Protein AF-A0A9D5J2K8-F1 (afdb_monomer)

Sequence (85 aa):
MLEQSGYRIMKLKGVPAPFPKALGPGFAGKLLLSINRFLILIWKRMFAYQIYIEASFVPPTDWLLRSAREVSSARISNLSGEDAR

pLDDT: mean 85.51, std 8.23, range [48.28, 93.88]

Structure (mmCIF, N/CA/C/O backbone):
data_AF-A0A9D5J2K8-F1
#
_entry.id   AF-A0A9D5J2K8-F1
#
loop_
_atom_site.group_PDB
_atom_site.id
_atom_site.type_symbol
_atom_site.label_atom_id
_atom_site.label_alt_id
_atom_site.label_comp_id
_atom_site.label_asym_id
_atom_site.label_entity_id
_atom_site.label_seq_id
_atom_site.pdbx_PDB_ins_code
_atom_site.Cartn_x
_atom_site.Cartn_y
_atom_site.Cartn_z
_atom_site.occupancy
_atom_site.B_iso_or_equiv
_atom_site.auth_seq_id
_atom_site.auth_comp_id
_atom_site.auth_asym_id
_atom_site.auth_atom_id
_atom_site.pdbx_PDB_model_num
ATOM 1 N N . MET A 1 1 ? 4.891 8.019 -13.966 1.00 72.81 1 MET A N 1
ATOM 2 C CA . MET A 1 1 ? 6.181 7.894 -13.257 1.00 72.81 1 MET A CA 1
ATOM 3 C C . MET A 1 1 ? 6.639 6.443 -13.191 1.00 72.81 1 MET A C 1
ATOM 5 O O . MET A 1 1 ? 7.401 6.084 -14.066 1.00 72.81 1 MET A O 1
ATOM 9 N N . LEU A 1 2 ? 6.136 5.577 -12.295 1.00 79.75 2 LEU A N 1
ATOM 10 C CA . LEU A 1 2 ? 6.620 4.179 -12.193 1.00 79.75 2 LEU A CA 1
ATOM 11 C C . LEU A 1 2 ? 6.551 3.386 -13.512 1.00 79.75 2 LEU A C 1
ATOM 13 O O . LEU A 1 2 ? 7.553 2.818 -13.932 1.00 79.75 2 LEU A O 1
ATOM 17 N N . GLU A 1 3 ? 5.414 3.414 -14.210 1.00 80.12 3 GLU A N 1
ATOM 18 C CA . GLU A 1 3 ? 5.285 2.743 -15.518 1.00 80.12 3 GLU A CA 1
ATOM 19 C C . GLU A 1 3 ? 6.223 3.309 -16.586 1.00 80.12 3 GLU A C 1
ATOM 21 O O . GLU A 1 3 ? 6.761 2.566 -17.400 1.00 80.12 3 GLU A O 1
ATOM 26 N N . GLN A 1 4 ? 6.497 4.614 -16.537 1.00 80.12 4 GLN A N 1
ATOM 27 C CA . GLN A 1 4 ? 7.427 5.274 -17.460 1.00 80.12 4 GLN A CA 1
ATOM 28 C C . GLN A 1 4 ? 8.891 4.934 -17.149 1.00 80.12 4 GLN A C 1
ATOM 30 O O . GLN A 1 4 ? 9.742 5.034 -18.023 1.00 80.12 4 GLN A O 1
ATOM 35 N N . SER A 1 5 ? 9.180 4.506 -15.920 1.00 80.06 5 SER A N 1
ATOM 36 C CA . SER A 1 5 ? 10.496 4.034 -15.486 1.00 80.06 5 SER A CA 1
ATOM 37 C C . SER A 1 5 ? 10.706 2.533 -15.733 1.00 80.06 5 SER A C 1
ATOM 39 O O . SER A 1 5 ? 11.662 1.965 -15.214 1.00 80.06 5 SER A O 1
ATOM 41 N N . GLY A 1 6 ? 9.821 1.874 -16.491 1.00 80.19 6 GLY A N 1
ATOM 42 C CA . GLY A 1 6 ? 9.934 0.444 -16.799 1.00 80.19 6 GLY A CA 1
ATOM 43 C C . GLY A 1 6 ? 9.424 -0.474 -15.687 1.00 80.19 6 GLY A C 1
ATOM 44 O O . GLY A 1 6 ? 9.795 -1.642 -15.633 1.00 80.19 6 GLY A O 1
ATOM 45 N N . TYR A 1 7 ? 8.575 0.020 -14.782 1.00 85.69 7 TYR A N 1
ATOM 46 C CA . TYR A 1 7 ? 7.927 -0.824 -13.781 1.00 85.69 7 TYR A CA 1
ATOM 47 C C . TYR A 1 7 ? 6.514 -1.194 -14.209 1.00 85.69 7 TYR A C 1
ATOM 49 O O . TYR A 1 7 ? 5.688 -0.334 -14.493 1.00 85.69 7 TYR A O 1
ATOM 57 N N . ARG A 1 8 ? 6.179 -2.478 -14.162 1.00 87.88 8 ARG A N 1
ATOM 58 C CA . ARG A 1 8 ? 4.794 -2.927 -14.278 1.00 87.88 8 ARG A CA 1
ATOM 59 C C . ARG A 1 8 ? 4.124 -2.846 -12.910 1.00 87.88 8 ARG A C 1
ATOM 61 O O . ARG A 1 8 ? 4.564 -3.508 -11.968 1.00 87.88 8 ARG A O 1
ATOM 68 N N . ILE A 1 9 ? 3.054 -2.059 -12.795 1.00 89.31 9 ILE A N 1
ATOM 69 C CA . ILE A 1 9 ? 2.252 -1.995 -11.568 1.00 89.31 9 ILE A CA 1
ATOM 70 C C . ILE A 1 9 ? 1.428 -3.280 -11.463 1.00 89.31 9 ILE A C 1
ATOM 72 O O . ILE A 1 9 ? 0.584 -3.561 -12.308 1.00 89.31 9 ILE A O 1
ATOM 76 N N . MET A 1 10 ? 1.669 -4.058 -10.412 1.00 89.62 10 MET A N 1
ATOM 77 C CA . MET A 1 10 ? 0.977 -5.321 -10.158 1.00 89.62 10 MET A CA 1
ATOM 78 C C . MET A 1 10 ? -0.249 -5.105 -9.275 1.00 89.62 10 MET A C 1
ATOM 80 O O . MET A 1 10 ? -1.3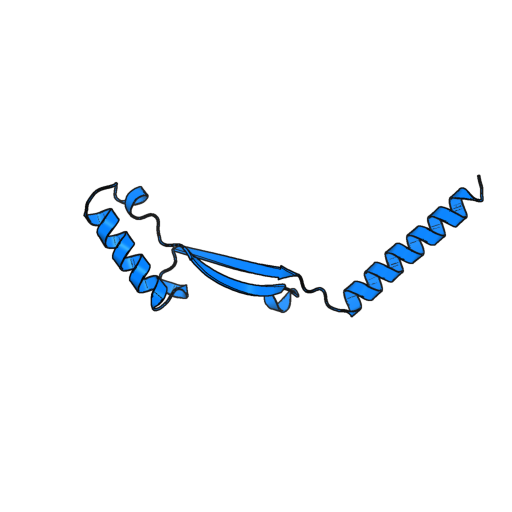21 -5.640 -9.552 1.00 89.62 10 MET A O 1
ATOM 84 N N . LYS A 1 11 ? -0.111 -4.315 -8.201 1.00 88.69 11 LYS A N 1
ATOM 85 C CA . LYS A 1 11 ? -1.213 -4.000 -7.283 1.00 88.69 11 LYS A CA 1
ATOM 86 C C . LYS A 1 11 ? -1.087 -2.597 -6.714 1.00 88.69 11 LYS A C 1
ATOM 88 O O . LYS A 1 11 ? 0.006 -2.103 -6.460 1.00 88.69 11 LYS A O 1
ATOM 93 N N . LEU A 1 12 ? -2.238 -1.993 -6.431 1.00 89.88 12 LEU A N 1
ATOM 94 C CA . LEU A 1 12 ? -2.328 -0.705 -5.754 1.00 89.88 12 LEU A CA 1
ATOM 95 C C . LEU A 1 12 ? -3.351 -0.788 -4.621 1.00 89.88 12 LE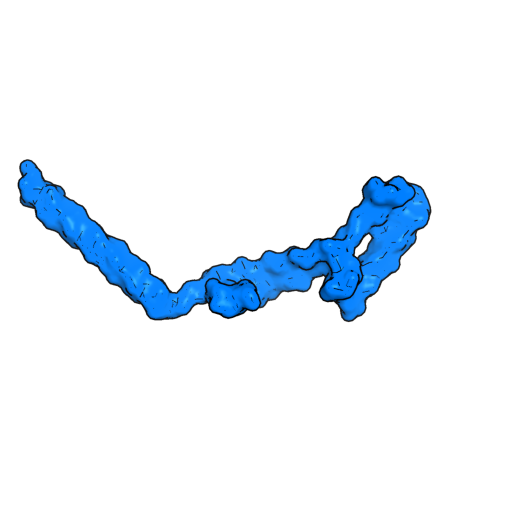U A C 1
ATOM 97 O O . LEU A 1 12 ? -4.551 -0.949 -4.876 1.00 89.88 12 LEU A O 1
ATOM 101 N N . LYS A 1 13 ? -2.872 -0.668 -3.380 1.00 89.88 13 LYS A N 1
ATOM 102 C CA . LYS A 1 13 ? -3.660 -0.750 -2.143 1.00 89.88 13 LYS A CA 1
ATOM 103 C C . LYS A 1 13 ? -3.650 0.592 -1.413 1.00 89.88 13 LYS A C 1
ATOM 105 O O . LYS A 1 13 ? -2.608 1.223 -1.285 1.00 89.88 13 LYS A O 1
ATOM 110 N N . GLY A 1 14 ? -4.810 1.014 -0.918 1.00 89.19 14 GLY A N 1
ATOM 111 C CA . GLY A 1 14 ? -4.916 2.156 -0.009 1.00 89.19 14 GLY A CA 1
ATOM 112 C C . GLY A 1 14 ? -4.779 1.697 1.440 1.00 89.19 14 GLY A C 1
ATOM 113 O O . GLY A 1 14 ? -5.466 0.764 1.852 1.00 89.19 14 GLY A O 1
ATOM 114 N N . VAL A 1 15 ? -3.902 2.337 2.206 1.00 90.19 15 VAL A N 1
ATOM 115 C CA . VAL A 1 15 ? -3.740 2.115 3.645 1.00 90.19 15 VAL A CA 1
ATOM 116 C C . VAL A 1 15 ? -4.583 3.159 4.391 1.00 90.19 15 VAL A C 1
ATOM 118 O O . VAL A 1 15 ? -4.485 4.353 4.080 1.00 90.19 15 VAL A O 1
ATOM 121 N N . PRO A 1 16 ? -5.437 2.740 5.345 1.00 90.69 16 PRO A N 1
ATOM 122 C CA . PRO A 1 16 ? -6.295 3.657 6.081 1.00 90.69 16 PRO A CA 1
ATOM 123 C C . PRO A 1 16 ? -5.505 4.557 7.028 1.00 90.69 16 PRO A C 1
ATOM 125 O O . PRO A 1 16 ? -4.423 4.202 7.497 1.00 90.69 16 PRO A O 1
ATOM 128 N N . ALA A 1 17 ? -6.078 5.718 7.340 1.00 88.81 17 ALA A N 1
ATOM 129 C CA . ALA A 1 17 ? -5.493 6.635 8.310 1.00 88.81 17 ALA A CA 1
ATOM 130 C C . ALA A 1 17 ? -5.486 6.017 9.722 1.00 88.81 17 ALA A C 1
ATOM 132 O O . ALA A 1 17 ? -6.456 5.359 10.118 1.00 88.81 17 ALA A O 1
ATOM 133 N N . PRO A 1 18 ? -4.431 6.246 10.526 1.00 86.75 18 PRO A N 1
ATOM 134 C CA . PRO A 1 18 ? -4.311 5.693 11.871 1.00 86.75 18 PRO A CA 1
ATOM 135 C C . PRO A 1 18 ? -5.150 6.487 12.895 1.00 86.75 18 PRO A C 1
ATOM 137 O O . PRO A 1 18 ? -4.627 6.973 13.897 1.00 86.75 18 PRO A O 1
ATOM 140 N N . PHE A 1 19 ? -6.465 6.608 12.672 1.00 87.00 19 PHE A N 1
ATOM 141 C CA . PHE A 1 19 ? -7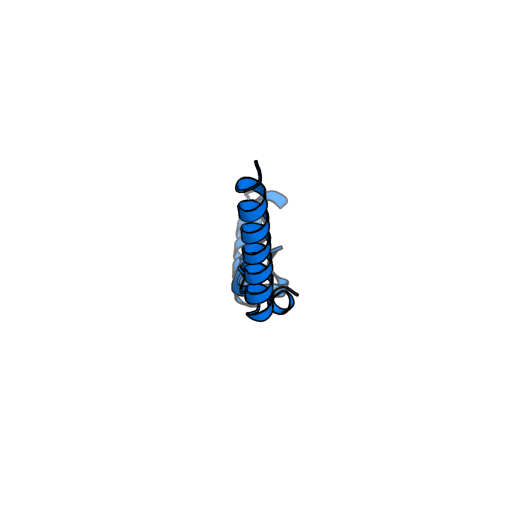.375 7.373 13.538 1.00 87.00 19 PHE A CA 1
ATOM 142 C C . PHE A 1 19 ? -7.316 6.978 15.020 1.00 87.00 19 PHE A C 1
ATOM 144 O O . PHE A 1 19 ? -7.242 7.886 15.843 1.00 87.00 19 PHE A O 1
ATOM 151 N N . PRO A 1 20 ? -7.258 5.684 15.408 1.00 85.94 20 PRO A N 1
ATOM 152 C CA . PRO A 1 20 ? -7.145 5.318 16.821 1.00 85.94 20 PRO A CA 1
ATOM 153 C C . PRO A 1 20 ? -5.836 5.774 17.478 1.00 85.94 20 PRO A C 1
ATOM 155 O O . PRO A 1 20 ? -5.775 5.904 18.695 1.00 85.94 20 PRO A O 1
ATOM 158 N N . LYS A 1 21 ? -4.781 6.016 16.688 1.00 83.62 21 LYS A N 1
ATOM 159 C CA . LYS A 1 21 ? -3.498 6.525 17.188 1.00 83.62 21 LYS A CA 1
ATOM 160 C C . LYS A 1 21 ? -3.524 8.044 17.373 1.00 83.62 21 LYS A C 1
ATOM 162 O O . LYS A 1 21 ? -2.897 8.540 18.296 1.00 83.62 21 LYS A O 1
ATOM 167 N N . ALA A 1 22 ? -4.245 8.762 16.511 1.00 85.62 22 ALA A N 1
ATOM 168 C CA . ALA A 1 22 ? -4.349 10.220 16.564 1.00 85.62 22 ALA A CA 1
ATOM 169 C C . ALA A 1 22 ? -5.434 10.721 17.537 1.00 85.62 22 ALA A C 1
ATOM 171 O O . ALA A 1 22 ? -5.241 11.733 18.198 1.00 85.62 22 ALA A O 1
ATOM 172 N N . LEU A 1 23 ? -6.566 10.015 17.629 1.00 84.25 23 LEU A N 1
ATOM 173 C CA . LEU A 1 23 ? -7.746 10.409 18.418 1.00 84.25 23 LEU A CA 1
ATOM 174 C C . LEU A 1 23 ? -7.942 9.556 19.685 1.00 84.25 23 LEU A C 1
ATOM 176 O O . LEU A 1 23 ? -8.883 9.778 20.444 1.00 84.25 23 LEU A O 1
ATOM 180 N N . GLY A 1 24 ? -7.077 8.563 19.905 1.00 82.88 24 GLY A N 1
ATOM 181 C CA . GLY A 1 24 ? -7.174 7.601 21.001 1.00 82.88 24 GLY A CA 1
ATOM 182 C C . GLY A 1 24 ? -8.018 6.354 20.672 1.00 82.88 24 GLY A C 1
ATOM 183 O O . GLY A 1 24 ? -8.760 6.319 19.685 1.00 82.88 24 GLY A O 1
ATOM 184 N N . PRO A 1 25 ? -7.936 5.296 21.503 1.00 81.75 25 PRO A N 1
ATOM 185 C CA . PRO A 1 25 ? -8.552 3.986 21.245 1.00 81.75 25 PRO A CA 1
ATOM 186 C C . PRO A 1 25 ? -10.082 3.946 21.438 1.00 81.75 25 PRO A C 1
ATOM 188 O O . PRO A 1 25 ? -10.686 2.869 21.385 1.00 81.75 25 PRO A O 1
ATOM 191 N N . GLY A 1 26 ? -10.709 5.100 21.681 1.00 90.19 26 GLY A N 1
ATOM 192 C CA . GLY A 1 26 ? -12.137 5.232 21.953 1.00 90.19 26 GLY A CA 1
ATOM 193 C C . GLY A 1 26 ? -13.041 4.916 20.756 1.00 90.19 26 GLY A C 1
ATOM 194 O O . GLY A 1 26 ? -12.593 4.639 19.638 1.00 90.19 26 GLY A O 1
ATOM 195 N N . PHE A 1 27 ? -14.353 4.985 20.995 1.00 89.62 27 PHE A N 1
ATOM 196 C CA . PHE A 1 27 ? -15.387 4.701 19.994 1.00 89.62 27 PHE A CA 1
ATOM 197 C C . PHE A 1 27 ? -15.232 5.553 18.725 1.00 89.62 27 PHE A C 1
ATOM 199 O O . PHE A 1 27 ? -15.276 5.017 17.618 1.00 89.62 27 PHE A O 1
ATOM 206 N N . ALA A 1 28 ? -14.950 6.850 18.879 1.00 88.31 28 ALA A N 1
ATOM 207 C CA . ALA A 1 28 ? -14.749 7.768 17.758 1.00 88.31 28 ALA A CA 1
ATOM 208 C C . ALA A 1 28 ? -13.597 7.330 16.833 1.00 88.31 28 ALA A C 1
ATOM 210 O O . ALA A 1 28 ? -13.769 7.288 15.616 1.00 88.31 28 ALA A O 1
ATOM 211 N N . GLY A 1 29 ? -12.452 6.916 17.390 1.00 88.50 29 GLY A N 1
ATOM 212 C CA . GLY A 1 29 ? -11.309 6.443 16.602 1.00 88.50 29 GLY A CA 1
ATOM 213 C C . GLY A 1 29 ? -11.625 5.179 15.795 1.00 88.50 29 GLY A C 1
ATOM 214 O O . GLY A 1 29 ? -11.226 5.065 14.634 1.00 88.50 29 GLY A O 1
ATOM 215 N N . LYS A 1 30 ? -12.393 4.246 16.373 1.00 88.62 30 LYS A N 1
ATOM 216 C CA . LYS A 1 30 ? -12.842 3.017 15.690 1.00 88.62 30 LYS A CA 1
ATOM 217 C C . LYS A 1 30 ? -13.898 3.297 14.614 1.00 88.62 30 LYS A C 1
ATOM 219 O O . LYS A 1 30 ? -13.851 2.677 13.547 1.00 88.62 30 LYS A O 1
ATOM 224 N N . LEU A 1 31 ? -14.811 4.237 14.866 1.00 92.38 31 LEU A N 1
ATOM 225 C CA . LEU A 1 31 ? -15.838 4.654 13.910 1.00 92.38 31 LEU A CA 1
ATOM 226 C C . LEU A 1 31 ? -15.208 5.339 12.693 1.00 92.38 31 LEU A C 1
ATOM 228 O O . LEU A 1 31 ? -15.437 4.904 11.566 1.00 92.38 31 LEU A O 1
ATOM 232 N N . LEU A 1 32 ? -14.346 6.338 12.911 1.00 91.06 32 LEU A N 1
ATOM 233 C CA . LEU A 1 32 ? -13.658 7.052 11.830 1.00 91.06 32 LEU A CA 1
ATOM 234 C C . LEU A 1 32 ? -12.772 6.120 11.005 1.00 91.06 32 LEU A C 1
ATOM 236 O O . LEU A 1 32 ? -12.740 6.224 9.782 1.00 91.06 32 LEU A O 1
ATOM 240 N N . LEU A 1 33 ? -12.106 5.161 11.650 1.00 92.12 33 LEU A N 1
ATOM 241 C CA . LEU A 1 33 ? -11.332 4.147 10.942 1.00 92.12 33 LEU A CA 1
ATOM 242 C C . LEU A 1 33 ? -12.210 3.260 10.043 1.00 92.12 33 LEU A C 1
ATOM 244 O O . LEU A 1 33 ? -11.793 2.893 8.945 1.00 92.12 33 LEU A O 1
ATOM 248 N N . SER A 1 34 ? -13.419 2.917 10.489 1.00 91.56 34 SER A N 1
ATOM 249 C CA . SER A 1 34 ? -14.359 2.102 9.710 1.00 91.56 34 SER A CA 1
ATOM 250 C C . SER A 1 34 ? -14.941 2.884 8.532 1.00 91.56 34 SER A C 1
ATOM 252 O O . SER A 1 34 ? -14.934 2.381 7.409 1.00 91.56 34 SER A O 1
ATOM 254 N N . ILE A 1 35 ? -15.336 4.142 8.759 1.00 93.19 35 ILE A N 1
ATOM 255 C CA . IL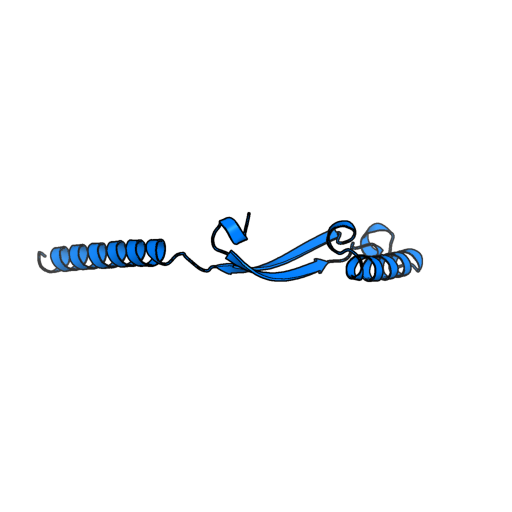E A 1 35 ? -15.778 5.063 7.703 1.00 93.19 35 ILE A CA 1
ATOM 256 C C . ILE A 1 35 ? -14.660 5.253 6.675 1.00 93.19 35 ILE A C 1
ATOM 258 O O . ILE A 1 35 ? -14.890 5.116 5.479 1.00 93.19 35 ILE A O 1
ATOM 262 N N . ASN A 1 36 ? -13.424 5.496 7.116 1.00 93.38 36 ASN A N 1
ATOM 263 C CA . ASN A 1 36 ? -12.302 5.682 6.204 1.00 93.38 36 ASN A CA 1
ATOM 264 C C . ASN A 1 36 ? -12.007 4.430 5.373 1.00 93.38 36 ASN A C 1
ATOM 266 O O . ASN A 1 36 ? -11.787 4.547 4.172 1.00 93.38 36 ASN A O 1
ATOM 270 N N . ARG A 1 37 ? -12.075 3.231 5.966 1.00 92.75 37 ARG A N 1
ATOM 271 C CA . ARG A 1 37 ? -11.957 1.979 5.203 1.00 92.75 37 ARG A CA 1
ATOM 272 C C . ARG A 1 37 ? -13.031 1.857 4.126 1.00 92.75 37 ARG A C 1
ATOM 274 O O . ARG A 1 37 ? -12.700 1.489 3.004 1.00 92.75 37 ARG A O 1
ATOM 281 N N . PHE A 1 38 ? -14.277 2.205 4.439 1.00 93.88 38 PHE A N 1
ATOM 282 C CA . PHE A 1 38 ? -15.363 2.212 3.460 1.00 93.88 38 PHE A CA 1
ATOM 283 C C . PHE A 1 38 ? -15.113 3.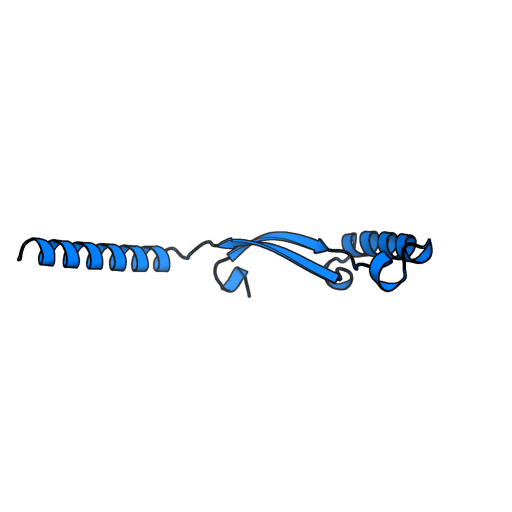227 2.333 1.00 93.88 38 PHE A C 1
ATOM 285 O O . PHE A 1 38 ? -15.190 2.886 1.156 1.00 93.88 38 PHE A O 1
ATOM 292 N N . LEU A 1 39 ? -14.707 4.449 2.677 1.00 92.12 39 LEU A N 1
ATOM 293 C CA . LEU A 1 39 ? -14.400 5.496 1.700 1.00 92.12 39 LEU A CA 1
ATOM 294 C C . LEU A 1 39 ? -13.191 5.152 0.814 1.00 92.12 39 LEU A C 1
ATOM 296 O O . LEU A 1 39 ? -13.165 5.518 -0.359 1.00 92.12 39 LEU A O 1
ATOM 300 N N . ILE A 1 40 ? -12.209 4.406 1.330 1.00 92.00 40 ILE A N 1
ATOM 301 C CA . ILE A 1 40 ? -11.074 3.899 0.542 1.00 92.00 40 ILE A CA 1
ATOM 302 C C . ILE A 1 40 ? -11.529 2.895 -0.521 1.00 92.00 40 ILE A C 1
ATOM 304 O O . ILE A 1 40 ? -10.954 2.880 -1.609 1.00 92.00 40 ILE A O 1
ATOM 308 N N . LEU A 1 41 ? -12.558 2.086 -0.251 1.00 88.88 41 LEU A N 1
ATOM 309 C CA . LEU A 1 41 ? -13.113 1.173 -1.256 1.00 88.88 41 LEU A CA 1
ATOM 310 C C . LEU A 1 41 ? -13.761 1.942 -2.413 1.00 88.88 41 LEU A C 1
ATOM 312 O O . LEU A 1 41 ? -13.602 1.543 -3.563 1.00 88.88 41 LEU A O 1
ATOM 316 N N . ILE A 1 42 ? -14.425 3.064 -2.117 1.00 91.50 42 ILE A N 1
ATOM 317 C CA . ILE A 1 42 ? -15.056 3.926 -3.126 1.00 91.50 42 ILE A CA 1
ATOM 318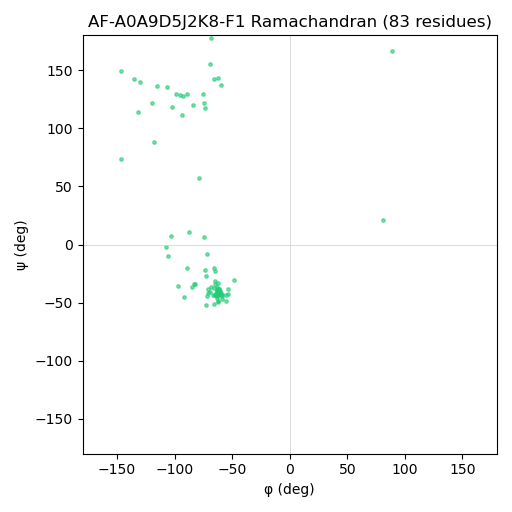 C C . ILE A 1 42 ? -13.991 4.698 -3.911 1.00 91.50 42 ILE A C 1
ATOM 320 O O . ILE A 1 42 ? -13.970 4.672 -5.139 1.00 91.50 42 ILE A O 1
ATOM 324 N N . TRP A 1 43 ? -13.088 5.388 -3.208 1.00 90.75 43 TRP A N 1
ATOM 325 C CA . TRP A 1 43 ? -12.102 6.258 -3.839 1.00 90.75 43 TRP A CA 1
ATOM 326 C C . TRP A 1 43 ? -10.773 6.296 -3.082 1.0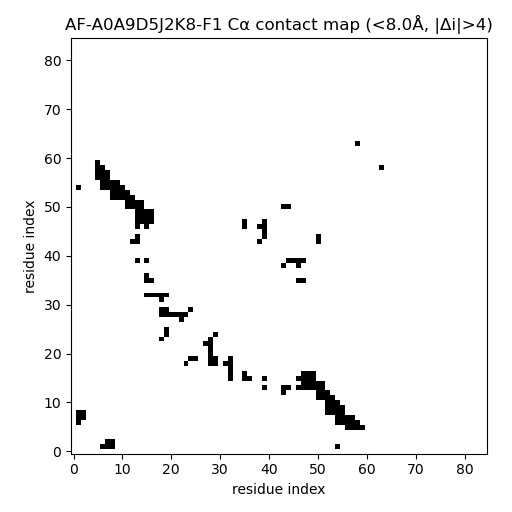0 90.75 43 TRP A C 1
ATOM 328 O O . TRP A 1 43 ? -10.371 7.293 -2.476 1.00 90.75 43 TRP A O 1
ATOM 338 N N . LYS A 1 44 ? -10.024 5.198 -3.198 1.00 88.94 44 LYS A N 1
ATOM 339 C CA . LYS A 1 44 ? -8.692 5.020 -2.596 1.00 88.94 44 LYS A CA 1
ATOM 340 C C . LYS A 1 44 ? -7.712 6.172 -2.825 1.00 88.94 44 LYS A C 1
ATOM 342 O O . LYS A 1 44 ? -6.865 6.401 -1.978 1.00 88.94 44 LYS A O 1
ATOM 347 N N . ARG A 1 45 ? -7.805 6.900 -3.943 1.00 88.19 45 ARG A N 1
ATOM 348 C CA . ARG A 1 45 ? -6.877 8.002 -4.259 1.00 88.19 45 ARG A CA 1
ATOM 349 C C . ARG A 1 45 ? -7.096 9.249 -3.399 1.00 88.19 45 ARG A C 1
ATOM 351 O O . ARG A 1 45 ? -6.144 9.989 -3.209 1.00 88.19 45 ARG A O 1
ATOM 358 N N . MET A 1 46 ? -8.314 9.465 -2.902 1.00 89.38 46 MET A N 1
ATOM 359 C CA . MET A 1 46 ? -8.653 10.622 -2.066 1.00 89.38 46 MET A CA 1
ATOM 360 C C . MET A 1 46 ? -8.623 10.297 -0.575 1.00 89.38 46 MET A C 1
ATOM 362 O O . MET A 1 46 ? -8.236 11.138 0.227 1.00 89.38 46 MET A O 1
ATOM 366 N N . PHE A 1 47 ? -9.036 9.083 -0.196 1.00 90.56 47 PHE A N 1
ATOM 367 C CA . PHE A 1 47 ? -9.255 8.734 1.211 1.00 90.56 47 PHE A CA 1
ATOM 368 C C . PHE A 1 47 ? -8.187 7.825 1.820 1.00 90.56 47 PHE A C 1
ATOM 370 O O . PHE A 1 47 ? -8.199 7.621 3.035 1.00 90.56 47 PHE A O 1
ATOM 377 N N . ALA A 1 48 ? -7.273 7.264 1.022 1.00 90.75 48 ALA A N 1
ATOM 378 C CA . ALA A 1 48 ? -6.147 6.532 1.586 1.00 90.75 48 ALA A CA 1
ATOM 379 C C . ALA A 1 48 ? -5.127 7.518 2.145 1.00 90.75 48 ALA A C 1
ATOM 381 O O . ALA A 1 48 ? -4.694 8.438 1.457 1.00 90.75 48 ALA A O 1
ATOM 382 N N . TYR A 1 49 ? -4.713 7.287 3.385 1.00 91.62 49 TYR A N 1
ATOM 383 C CA . TYR A 1 49 ? -3.647 8.065 4.005 1.00 91.62 49 TYR A CA 1
ATOM 384 C C . TYR A 1 49 ? -2.295 7.785 3.341 1.00 91.62 49 TYR A C 1
ATOM 386 O O . TYR A 1 49 ? -1.477 8.682 3.167 1.00 91.62 49 TYR A O 1
ATOM 394 N N . GLN A 1 50 ? -2.075 6.531 2.941 1.00 91.31 50 GLN A N 1
ATOM 395 C CA . GLN A 1 50 ? -0.903 6.105 2.185 1.00 91.31 50 GLN A CA 1
ATOM 396 C C . GLN A 1 50 ? -1.333 5.179 1.051 1.00 91.31 50 GLN A C 1
ATOM 398 O O . GLN A 1 50 ? -2.224 4.344 1.215 1.00 91.31 50 GLN A O 1
ATOM 403 N N . ILE A 1 51 ? -0.679 5.303 -0.101 1.00 91.38 51 ILE A N 1
ATOM 404 C CA . ILE A 1 51 ? -0.864 4.387 -1.224 1.00 91.38 51 ILE A CA 1
ATOM 405 C C . ILE A 1 51 ? 0.324 3.432 -1.250 1.00 91.38 51 ILE A C 1
ATOM 407 O O . ILE A 1 51 ? 1.463 3.847 -1.433 1.00 91.38 51 ILE A O 1
ATOM 411 N N . TYR A 1 52 ? 0.040 2.146 -1.082 1.00 90.62 52 TYR A N 1
ATOM 412 C CA . TYR A 1 52 ? 1.002 1.072 -1.264 1.00 90.62 52 TYR A CA 1
ATOM 413 C C . TYR A 1 52 ? 0.925 0.556 -2.701 1.00 90.62 52 TYR A C 1
ATOM 415 O O . TYR A 1 52 ? -0.154 0.194 -3.185 1.00 90.62 52 TYR A O 1
ATOM 423 N N . ILE A 1 53 ? 2.072 0.507 -3.374 1.00 91.31 53 ILE A N 1
ATOM 424 C CA . ILE A 1 53 ? 2.192 0.054 -4.759 1.00 91.31 53 ILE A CA 1
ATOM 425 C C . ILE A 1 53 ? 3.128 -1.152 -4.785 1.00 91.31 53 ILE A C 1
ATOM 427 O O . ILE A 1 53 ? 4.282 -1.060 -4.381 1.00 91.31 53 ILE A O 1
ATOM 431 N N . GLU A 1 54 ? 2.620 -2.276 -5.278 1.00 91.06 54 GLU A N 1
ATOM 432 C CA . GLU A 1 54 ? 3.417 -3.446 -5.630 1.00 91.06 54 GLU A CA 1
ATOM 433 C C . GLU A 1 54 ? 3.742 -3.325 -7.120 1.00 91.06 54 GLU A C 1
ATOM 435 O O . GLU A 1 54 ? 2.8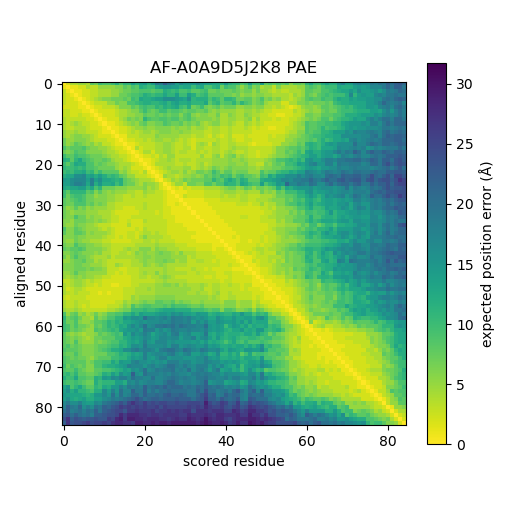36 -3.385 -7.957 1.00 91.06 54 GLU A O 1
ATOM 440 N N . ALA A 1 55 ? 5.010 -3.102 -7.457 1.00 91.44 55 ALA A N 1
ATOM 441 C CA . ALA A 1 55 ? 5.461 -2.961 -8.835 1.00 91.44 55 ALA A CA 1
ATOM 442 C C . ALA A 1 55 ? 6.673 -3.860 -9.093 1.00 91.44 55 ALA A C 1
ATOM 444 O O . ALA A 1 55 ? 7.553 -3.982 -8.244 1.00 91.44 55 ALA A O 1
ATOM 445 N N . SER A 1 56 ? 6.706 -4.489 -10.265 1.00 87.81 56 SER A N 1
ATOM 446 C CA . SER A 1 56 ? 7.821 -5.325 -10.708 1.00 87.81 56 SER A CA 1
ATOM 447 C C . SER A 1 56 ? 8.610 -4.589 -11.781 1.00 87.81 56 SER A C 1
ATOM 449 O O . SER A 1 56 ? 8.019 -3.981 -12.675 1.00 87.81 56 SER A O 1
ATOM 451 N N . PHE A 1 57 ? 9.937 -4.612 -11.683 1.00 85.75 57 PHE A N 1
ATOM 452 C CA . PHE A 1 57 ? 10.797 -4.013 -12.695 1.00 85.75 57 PHE A CA 1
ATOM 453 C C . PHE A 1 57 ? 10.815 -4.899 -13.943 1.00 85.75 57 PHE A C 1
ATOM 455 O O . PHE A 1 57 ? 11.175 -6.072 -13.871 1.00 85.75 57 PHE A O 1
ATOM 462 N N . VAL A 1 58 ? 10.423 -4.333 -15.080 1.00 83.25 58 VAL A N 1
ATOM 463 C CA . VAL A 1 58 ? 10.465 -4.989 -16.386 1.00 83.25 58 VAL A CA 1
ATOM 464 C C . VAL A 1 58 ? 11.417 -4.173 -17.262 1.00 83.25 58 VAL A C 1
ATOM 466 O O . VAL A 1 58 ? 10.979 -3.229 -17.926 1.00 83.25 58 VAL A O 1
ATOM 469 N N . PRO A 1 59 ? 12.728 -4.481 -17.233 1.00 74.62 59 PRO A N 1
ATOM 470 C CA . PRO A 1 59 ? 13.702 -3.746 -18.023 1.00 74.62 59 PRO A CA 1
ATOM 471 C C . PRO A 1 59 ? 13.360 -3.848 -19.515 1.00 74.62 59 PRO A C 1
ATOM 473 O O . PRO A 1 59 ? 13.026 -4.936 -19.992 1.00 74.62 59 PRO A O 1
ATOM 476 N N . PRO A 1 60 ? 13.461 -2.746 -20.273 1.00 76.94 60 PRO A N 1
ATOM 477 C CA . PRO A 1 60 ? 13.311 -2.803 -21.719 1.00 76.94 60 PRO A CA 1
ATOM 478 C C . PRO A 1 60 ? 14.413 -3.677 -22.335 1.00 76.94 60 PRO A C 1
ATOM 480 O O . PRO A 1 60 ? 15.561 -3.658 -21.886 1.00 76.94 60 PRO A O 1
ATOM 483 N N . THR A 1 61 ? 14.068 -4.436 -23.378 1.00 78.38 61 THR A N 1
ATOM 484 C CA . THR A 1 61 ? 14.954 -5.424 -24.021 1.00 78.38 61 THR A CA 1
ATOM 485 C C . THR A 1 61 ? 16.297 -4.828 -24.448 1.00 78.38 61 THR A C 1
ATOM 487 O O . THR A 1 61 ? 17.336 -5.457 -24.263 1.00 78.38 61 THR A O 1
ATOM 490 N N . ASP A 1 62 ? 16.297 -3.589 -24.945 1.00 81.06 62 ASP A N 1
ATOM 491 C CA . ASP A 1 62 ? 17.515 -2.881 -25.354 1.00 81.06 62 ASP A CA 1
ATOM 492 C C . ASP A 1 62 ? 18.478 -2.627 -24.192 1.00 81.06 62 ASP A C 1
ATOM 494 O O . ASP A 1 62 ? 19.695 -2.717 -24.359 1.00 81.06 62 ASP A O 1
ATOM 498 N N . TRP A 1 63 ? 17.943 -2.334 -23.003 1.00 83.12 63 TRP A N 1
ATOM 499 C CA . TRP A 1 63 ? 18.750 -2.174 -21.796 1.00 83.12 63 TRP A CA 1
ATOM 500 C C . TRP A 1 63 ? 19.373 -3.513 -21.398 1.00 83.12 63 TRP A C 1
ATOM 502 O O . TRP A 1 63 ? 20.574 -3.582 -21.152 1.00 83.12 63 TRP A O 1
ATOM 512 N N . LEU A 1 64 ? 18.586 -4.594 -21.448 1.00 84.31 64 LEU A N 1
ATOM 513 C CA . LEU A 1 64 ? 19.057 -5.944 -21.141 1.00 84.31 64 LEU A CA 1
ATOM 514 C C . LEU A 1 64 ? 20.193 -6.388 -22.076 1.00 84.31 64 LEU A C 1
ATOM 516 O O . LEU A 1 64 ? 21.200 -6.920 -21.610 1.00 84.31 64 LEU A O 1
ATOM 520 N N . LEU A 1 65 ? 20.061 -6.127 -23.383 1.00 88.69 65 LEU A N 1
ATOM 521 C CA . LEU A 1 65 ? 21.096 -6.445 -24.370 1.00 88.69 65 LEU A CA 1
ATOM 522 C C . LEU A 1 65 ? 22.382 -5.642 -24.145 1.00 88.69 65 LEU A C 1
ATOM 524 O O . LEU A 1 65 ? 23.474 -6.205 -24.230 1.00 88.69 65 LEU A O 1
ATOM 528 N N . ARG A 1 66 ? 22.272 -4.336 -23.866 1.00 88.06 66 ARG A N 1
ATOM 529 C CA . ARG A 1 66 ? 23.438 -3.480 -23.594 1.00 88.06 66 ARG A CA 1
ATOM 530 C C . ARG A 1 66 ? 24.182 -3.946 -22.349 1.00 88.06 66 ARG A C 1
ATOM 532 O O . ARG A 1 66 ? 25.383 -4.189 -22.431 1.00 88.06 66 ARG A O 1
ATOM 539 N N . SER A 1 67 ? 23.466 -4.170 -21.249 1.00 86.69 67 SER A N 1
ATOM 540 C CA . SER A 1 67 ? 24.064 -4.668 -20.010 1.00 86.69 67 SER A CA 1
ATOM 541 C C . SER A 1 67 ? 24.712 -6.042 -20.199 1.00 86.69 67 SER A C 1
ATOM 543 O O . SER A 1 67 ? 25.826 -6.261 -19.731 1.00 86.69 67 SER A O 1
ATOM 545 N N . ALA A 1 68 ? 24.078 -6.956 -20.942 1.00 89.00 68 ALA A N 1
ATOM 546 C CA . ALA A 1 68 ? 24.670 -8.258 -21.251 1.00 89.00 68 ALA A CA 1
ATOM 547 C C . ALA A 1 68 ? 25.966 -8.127 -22.070 1.00 89.00 68 ALA A C 1
ATOM 549 O O . ALA A 1 68 ? 26.953 -8.808 -21.785 1.00 89.00 68 ALA A O 1
ATOM 550 N N . ARG A 1 69 ? 25.992 -7.225 -23.060 1.00 90.25 69 ARG A N 1
ATOM 551 C CA . ARG A 1 69 ? 27.177 -6.964 -23.886 1.00 90.25 69 ARG A CA 1
ATOM 552 C C . ARG A 1 69 ? 28.325 -6.372 -23.072 1.00 90.25 69 ARG A C 1
ATOM 554 O O . ARG A 1 69 ? 29.464 -6.801 -23.249 1.00 90.25 69 ARG A O 1
ATOM 561 N N . GLU A 1 70 ? 28.043 -5.423 -22.187 1.00 91.00 70 GLU A N 1
ATOM 562 C CA . GLU A 1 70 ? 29.042 -4.812 -21.302 1.00 91.00 70 GLU A CA 1
ATOM 563 C C . GLU A 1 70 ? 29.654 -5.848 -20.354 1.00 91.00 70 GLU A C 1
ATOM 565 O O . GLU A 1 70 ? 30.877 -5.980 -20.301 1.00 91.00 70 GLU A O 1
ATOM 570 N N . VAL A 1 71 ? 28.821 -6.659 -19.692 1.00 89.94 71 VAL A N 1
ATOM 571 C CA . VAL A 1 71 ? 29.284 -7.733 -18.797 1.00 89.94 71 VAL A CA 1
ATOM 572 C C . VAL A 1 71 ? 30.106 -8.774 -19.560 1.00 89.94 71 VAL A C 1
ATOM 574 O O . VAL A 1 71 ? 31.173 -9.180 -19.098 1.00 89.94 71 VAL A O 1
ATOM 577 N N . SER A 1 72 ? 29.654 -9.183 -20.748 1.00 88.94 72 SER A N 1
ATOM 578 C CA . SER A 1 72 ? 30.401 -10.117 -21.596 1.00 88.94 72 SER A CA 1
ATOM 579 C C . SER A 1 72 ? 31.759 -9.550 -22.012 1.00 88.94 72 SER A C 1
ATOM 581 O O . SER A 1 72 ? 32.748 -10.278 -22.011 1.00 88.94 72 SER A O 1
ATOM 583 N N . SER A 1 73 ? 31.823 -8.262 -22.355 1.00 87.19 73 SER A N 1
ATOM 584 C CA . SER A 1 73 ? 33.060 -7.613 -22.810 1.00 87.19 73 SER A CA 1
ATOM 585 C C . SER A 1 73 ? 34.057 -7.446 -21.661 1.00 87.19 73 SER A C 1
ATOM 587 O O . SER A 1 73 ? 35.236 -7.752 -21.823 1.00 87.19 73 SER A O 1
ATOM 589 N N . ALA A 1 74 ? 33.579 -7.055 -20.474 1.00 86.75 74 ALA A N 1
ATOM 590 C CA . ALA A 1 74 ? 34.394 -6.994 -19.262 1.00 86.75 74 ALA A CA 1
ATOM 591 C C . ALA A 1 74 ? 34.957 -8.373 -18.881 1.00 86.75 74 ALA A C 1
ATOM 593 O O . ALA A 1 74 ? 36.126 -8.492 -18.518 1.00 86.75 74 ALA A O 1
ATOM 594 N N . ARG A 1 75 ? 34.157 -9.439 -19.023 1.00 85.44 75 ARG A N 1
ATOM 595 C CA . ARG A 1 75 ? 34.607 -10.808 -18.746 1.00 85.44 75 ARG A CA 1
ATOM 596 C C . ARG A 1 75 ? 35.734 -11.252 -19.677 1.00 85.44 75 ARG A C 1
ATOM 598 O O . ARG A 1 75 ? 36.708 -11.824 -19.203 1.00 85.44 75 ARG A O 1
ATOM 605 N N . ILE A 1 76 ? 35.616 -10.971 -20.974 1.00 86.31 76 ILE A N 1
ATOM 606 C CA . ILE A 1 76 ? 36.654 -11.299 -21.963 1.00 86.31 76 ILE A CA 1
ATOM 607 C C . ILE A 1 76 ? 37.944 -10.519 -21.673 1.00 86.31 76 ILE A C 1
ATOM 609 O O . ILE A 1 76 ? 39.027 -11.096 -21.716 1.00 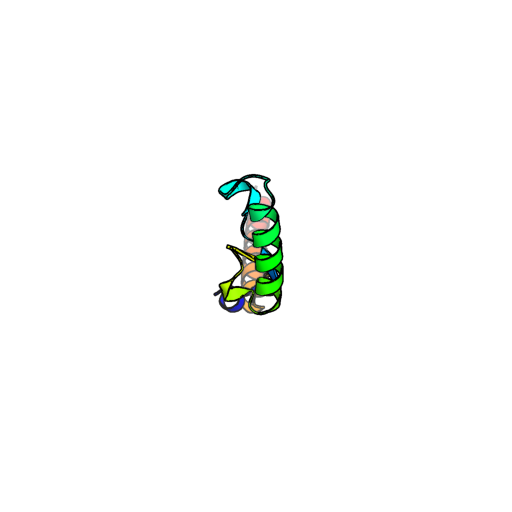86.31 76 ILE A O 1
ATOM 613 N N . SER A 1 77 ? 37.832 -9.237 -21.311 1.00 83.31 77 SER A N 1
ATOM 614 C CA . SER A 1 77 ? 38.990 -8.416 -20.936 1.00 83.31 77 SER A CA 1
ATOM 615 C C . SER A 1 77 ? 39.725 -8.951 -19.704 1.00 83.31 77 SER A C 1
ATOM 617 O O . SER A 1 77 ? 40.950 -8.894 -19.669 1.00 83.31 77 SER A O 1
ATOM 619 N N . ASN A 1 78 ? 39.003 -9.460 -18.702 1.00 83.62 78 ASN A N 1
ATOM 620 C CA . ASN A 1 78 ? 39.618 -10.026 -17.499 1.00 83.62 78 ASN A CA 1
ATOM 621 C C . ASN A 1 78 ? 40.342 -11.344 -17.796 1.00 83.62 78 ASN A C 1
ATOM 623 O O . ASN A 1 78 ? 41.460 -11.529 -17.335 1.00 83.62 78 ASN A O 1
ATOM 627 N N . LEU A 1 79 ? 39.751 -12.212 -18.624 1.00 79.62 79 LEU A N 1
ATOM 628 C CA . LEU A 1 79 ? 40.378 -13.473 -19.040 1.00 79.62 79 LEU A CA 1
ATOM 629 C C . LEU A 1 79 ? 41.670 -13.227 -19.838 1.00 79.62 79 LEU A C 1
ATOM 631 O O . LEU A 1 79 ? 42.700 -13.816 -19.538 1.00 79.62 79 LEU A O 1
ATOM 635 N N . SER A 1 80 ? 41.654 -12.266 -20.767 1.00 76.00 80 SER A N 1
ATOM 636 C CA . SER A 1 80 ? 42.850 -11.877 -21.529 1.00 76.00 80 SER A CA 1
ATOM 637 C C . SER A 1 80 ? 43.955 -11.237 -20.675 1.00 76.00 80 SER A C 1
ATOM 639 O O . SER A 1 80 ? 45.096 -11.170 -21.127 1.00 76.00 80 SER A O 1
ATOM 641 N N . GLY A 1 81 ? 43.629 -10.718 -19.488 1.00 67.75 81 GLY A N 1
ATOM 642 C CA . GLY A 1 81 ? 44.603 -10.176 -18.536 1.00 67.75 81 GLY A CA 1
ATOM 643 C C . GLY A 1 81 ? 45.152 -11.217 -17.555 1.00 67.75 81 GLY A C 1
ATOM 644 O O . GLY A 1 81 ? 46.218 -10.999 -16.982 1.00 67.75 81 GLY A O 1
ATOM 645 N N . GLU A 1 82 ? 44.442 -12.331 -17.367 1.00 61.81 82 GLU A N 1
ATOM 646 C CA . GLU A 1 82 ? 44.852 -13.458 -16.520 1.00 61.81 82 GLU A CA 1
ATOM 647 C C . GLU A 1 82 ? 45.799 -14.405 -17.274 1.00 61.81 82 GLU A C 1
ATOM 649 O O . GLU A 1 82 ? 46.772 -14.862 -16.691 1.00 61.81 82 GLU A O 1
ATOM 654 N N . ASP A 1 83 ? 45.605 -14.574 -18.588 1.00 57.69 83 ASP A N 1
ATOM 655 C CA . ASP A 1 83 ? 46.508 -15.334 -19.475 1.00 57.69 83 ASP A CA 1
ATOM 656 C C . ASP A 1 83 ? 47.854 -14.624 -19.759 1.00 57.69 83 ASP A C 1
ATOM 658 O O . ASP A 1 83 ? 48.751 -15.197 -20.377 1.00 57.69 83 ASP A O 1
ATOM 662 N N . ALA A 1 84 ? 48.003 -13.361 -19.337 1.00 58.38 84 ALA A N 1
ATOM 663 C CA . ALA A 1 84 ? 49.203 -12.541 -19.538 1.00 58.38 84 ALA A CA 1
ATOM 664 C C . ALA A 1 84 ? 50.090 -12.409 -18.277 1.00 58.38 84 ALA A C 1
ATOM 666 O O . ALA A 1 84 ? 51.030 -11.607 -18.277 1.00 58.38 84 ALA A O 1
ATOM 667 N N . ARG A 1 85 ? 49.788 -13.154 -17.205 1.00 48.28 85 ARG A N 1
ATOM 668 C CA . ARG A 1 85 ? 50.580 -13.255 -15.967 1.00 48.28 85 ARG A CA 1
ATOM 669 C C . ARG A 1 85 ? 51.126 -14.664 -15.787 1.00 48.28 85 ARG A C 1
ATOM 671 O O . ARG A 1 85 ? 52.239 -14.758 -15.228 1.00 48.28 85 ARG A O 1
#

Solvent-accessible surface area (backbone atoms only — not comparable to full-atom values): 4864 Å² total; per-residue (Å²): 105,62,63,78,72,35,25,48,78,75,46,80,45,58,39,63,54,65,36,38,77,77,71,36,85,47,70,66,15,55,49,52,37,51,53,37,48,54,43,24,73,77,40,33,89,80,45,24,69,42,77,47,73,47,62,46,82,48,77,54,68,70,57,55,53,51,53,51,50,52,54,53,50,52,52,53,54,52,52,64,56,59,80,72,110

Secondary structure (DSSP, 8-state):
-TGGGTEEEEEEEEEPP-HHHHS-SSHHHHHHHHHHHHHHHHHHHHH-SEEEEEEEE---HHHHHHHHHHHHHHHHHHHHHHTT-

Mean predicted aligned error: 9.56 Å

Radius of gyration: 24.6 Å; Cα contacts (8 Å, |Δi|>4): 93; chains: 1; bounding box: 66×26×47 Å

Foldseek 3Di:
DQVVQQKDWPDKDFAADQQCVVVNVDPVSVVNRVVLVVVCVVPVPPRRPDIDTDIDHHDDPVVVVVVVVVVVVVVVVVVVVVVVD

Nearest PDB structures (foldseek):
  3cc8-assembly1_A-2  TM=4.833E-01  e=3.718E+00  Bacillus cereus ATCC 10987
  4p5a-assembly1_A  TM=3.389E-01  e=7.837E+00  Streptomyces asoensis